Protein AF-A0A8T6BJ36-F1 (afdb_monomer)

Solvent-accessible surface area (backbone atoms only — not comparable to full-atom values): 2776 Å² total; per-residue (Å²): 113,73,67,58,65,69,46,44,63,59,55,49,60,71,49,45,67,70,74,63,62,72,68,78,62,63,45,77,44,79,44,90,96,63,64,72,45,76,44,73,71,128

Radius of gyration: 18.5 Å; Cα contacts (8 Å, |Δi|>4): 22; chains: 1; bounding box: 41×42×21 Å

Organism: Escherichia coli (NCBI:txid562)

Sequence (42 aa):
MRRLLSVAPVLLWLVTPLAFAQLPGITSQPLPGGGQSWSLPV

pLDDT: mean 77.99, std 9.71, range [60.34, 90.75]

Mean predicted aligned error: 10.88 Å

Structure (mmCIF, N/CA/C/O backbone):
data_AF-A0A8T6BJ36-F1
#
_entry.id   AF-A0A8T6BJ36-F1
#
loop_
_atom_site.group_PDB
_atom_site.id
_atom_site.type_symbol
_atom_site.label_atom_id
_atom_site.label_alt_id
_atom_site.label_comp_id
_atom_site.label_asym_id
_atom_site.label_entity_id
_atom_site.label_seq_id
_atom_site.pdbx_PDB_ins_code
_atom_site.Cartn_x
_atom_site.Cartn_y
_atom_site.Cartn_z
_atom_site.occupancy
_atom_site.B_iso_or_equiv
_atom_site.auth_seq_id
_atom_site.auth_comp_id
_atom_site.auth_asym_id
_atom_site.auth_atom_id
_atom_site.pdbx_PDB_model_num
ATOM 1 N N . MET A 1 1 ? -15.320 -18.403 2.897 1.00 60.34 1 MET A N 1
ATOM 2 C CA . MET A 1 1 ? -14.025 -17.680 2.815 1.00 60.34 1 MET A CA 1
ATOM 3 C C . MET A 1 1 ? -13.721 -17.110 1.425 1.00 60.34 1 MET A C 1
ATOM 5 O O . MET A 1 1 ? -13.350 -15.951 1.353 1.00 60.34 1 MET A O 1
ATOM 9 N N . ARG A 1 2 ? -13.957 -17.831 0.314 1.00 66.69 2 ARG A N 1
ATOM 10 C CA . ARG A 1 2 ? -13.706 -17.325 -1.060 1.00 66.69 2 ARG A CA 1
ATOM 11 C C . ARG A 1 2 ? -14.423 -16.008 -1.419 1.00 66.69 2 ARG A C 1
ATOM 13 O O . ARG A 1 2 ? -13.869 -15.197 -2.142 1.00 66.69 2 ARG A O 1
ATOM 20 N N . ARG A 1 3 ? -15.619 -15.766 -0.866 1.00 69.12 3 ARG A N 1
ATOM 21 C CA . ARG A 1 3 ? -16.377 -14.518 -1.084 1.00 69.12 3 ARG A CA 1
ATOM 22 C C . ARG A 1 3 ? -15.719 -13.286 -0.450 1.00 69.12 3 ARG A C 1
ATOM 24 O O . ARG A 1 3 ? -15.787 -12.219 -1.035 1.00 69.12 3 ARG A O 1
ATOM 31 N N . LEU A 1 4 ? -15.047 -13.440 0.696 1.00 69.31 4 LEU A N 1
ATOM 32 C CA . LEU A 1 4 ? -14.329 -12.338 1.353 1.00 69.31 4 LEU A CA 1
ATOM 33 C C . LEU A 1 4 ? -13.126 -11.896 0.514 1.00 69.31 4 LEU A C 1
ATOM 35 O O . LEU A 1 4 ? -12.902 -10.705 0.331 1.00 69.31 4 LEU A O 1
ATOM 39 N N . LEU A 1 5 ? -12.418 -12.863 -0.075 1.00 74.38 5 LEU A N 1
ATOM 40 C CA . LEU A 1 5 ? -11.293 -12.601 -0.974 1.00 74.38 5 LEU A CA 1
ATOM 41 C C . LEU A 1 5 ? -11.731 -11.883 -2.260 1.00 74.38 5 LEU A C 1
ATOM 43 O O . LEU A 1 5 ? -10.995 -11.044 -2.762 1.00 74.38 5 LEU A O 1
ATOM 47 N N . SER A 1 6 ? -12.940 -12.151 -2.766 1.00 82.06 6 SER A N 1
ATOM 48 C CA . SER A 1 6 ? -13.490 -11.427 -3.924 1.00 82.06 6 SER A CA 1
ATOM 49 C C . SER A 1 6 ? -13.890 -9.981 -3.620 1.00 82.06 6 SER A C 1
ATOM 51 O O . SER A 1 6 ? -13.914 -9.167 -4.536 1.00 82.06 6 SER A O 1
ATOM 53 N N . VAL A 1 7 ? -14.198 -9.648 -2.363 1.00 83.25 7 VAL A N 1
ATOM 54 C CA . VAL A 1 7 ? -14.603 -8.289 -1.953 1.00 83.25 7 VAL A CA 1
ATOM 55 C C . VAL A 1 7 ? -13.401 -7.446 -1.502 1.00 83.25 7 VAL A C 1
ATOM 57 O O . VAL A 1 7 ? -13.436 -6.221 -1.590 1.00 83.25 7 VAL A O 1
ATOM 60 N N . ALA A 1 8 ? -12.299 -8.089 -1.107 1.00 85.88 8 ALA A N 1
ATOM 61 C CA . ALA A 1 8 ? -11.044 -7.441 -0.732 1.00 85.88 8 ALA A CA 1
ATOM 62 C C . ALA A 1 8 ? -10.527 -6.375 -1.726 1.00 85.88 8 ALA A C 1
ATOM 64 O O . ALA A 1 8 ? -10.207 -5.287 -1.259 1.00 85.88 8 ALA A O 1
ATOM 65 N N . PRO A 1 9 ? -10.469 -6.590 -3.058 1.00 85.69 9 PRO A N 1
ATOM 66 C CA . PRO A 1 9 ? -9.954 -5.564 -3.970 1.00 85.69 9 PRO A CA 1
ATOM 67 C C . PRO A 1 9 ? -10.839 -4.313 -4.012 1.00 85.69 9 PRO A C 1
ATOM 69 O O . PRO A 1 9 ? -10.323 -3.203 -4.085 1.00 85.69 9 PRO A O 1
ATOM 72 N N . VAL A 1 10 ? -12.161 -4.478 -3.908 1.00 87.88 10 VAL A N 1
ATOM 73 C CA . VAL A 1 10 ? -13.109 -3.355 -3.866 1.00 87.88 10 VAL A CA 1
ATOM 74 C C . VAL A 1 10 ? -12.938 -2.566 -2.571 1.00 87.88 10 VAL A C 1
ATOM 76 O O . VAL A 1 10 ? -12.874 -1.342 -2.598 1.00 87.88 10 VAL A O 1
ATOM 79 N N . LEU A 1 11 ? -12.799 -3.260 -1.439 1.00 85.50 11 LEU A N 1
ATOM 80 C CA . LEU A 1 11 ? -12.537 -2.618 -0.150 1.00 85.50 11 LEU A CA 1
ATOM 81 C C . LEU A 1 11 ? -11.192 -1.886 -0.138 1.00 85.50 11 LEU A C 1
ATOM 83 O O . LEU A 1 11 ? -11.122 -0.754 0.329 1.00 85.50 11 LEU A O 1
ATOM 87 N N . LEU A 1 12 ? -10.140 -2.493 -0.693 1.00 83.88 12 LEU A N 1
ATOM 88 C CA .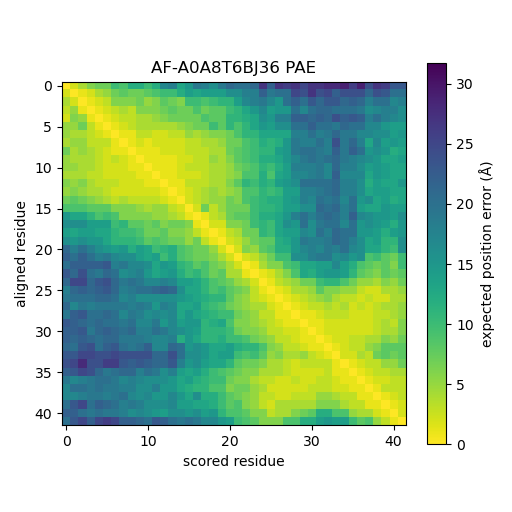 LEU A 1 12 ? -8.836 -1.846 -0.827 1.00 83.88 12 LEU A CA 1
ATOM 89 C C . LEU A 1 12 ? -8.936 -0.590 -1.693 1.00 83.88 12 LEU A C 1
ATOM 91 O O . LEU A 1 12 ? -8.427 0.456 -1.297 1.00 83.88 12 LEU A O 1
ATOM 95 N N . T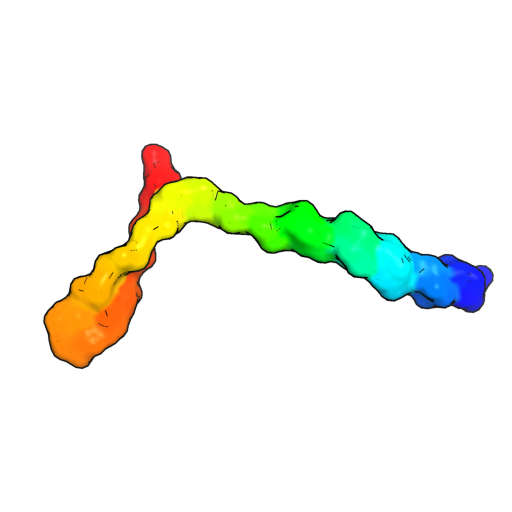RP A 1 13 ? -9.643 -0.656 -2.822 1.00 85.44 13 TRP A N 1
ATOM 96 C CA . TRP A 1 13 ? -9.835 0.495 -3.704 1.00 85.44 13 TRP A CA 1
ATOM 97 C C . TRP A 1 13 ? -10.573 1.651 -3.012 1.00 85.44 13 TRP A C 1
ATOM 99 O O . TRP A 1 13 ? -10.173 2.801 -3.163 1.00 85.44 13 TRP A O 1
ATOM 109 N N . LEU A 1 14 ? -11.578 1.357 -2.181 1.00 82.12 14 LEU A N 1
ATOM 110 C CA . LEU A 1 14 ? -12.316 2.371 -1.416 1.00 82.12 14 LEU A CA 1
ATOM 111 C C . LEU A 1 14 ? -11.491 3.011 -0.284 1.00 82.12 14 LEU A C 1
ATOM 113 O O . LEU A 1 14 ? -11.714 4.174 0.042 1.00 82.12 14 LEU A O 1
ATOM 117 N N . VAL A 1 15 ? -10.540 2.284 0.313 1.00 76.94 15 VAL A N 1
ATOM 118 C CA . VAL A 1 15 ? -9.688 2.784 1.415 1.00 76.94 15 VAL A CA 1
ATOM 119 C C . VAL A 1 15 ? -8.408 3.462 0.905 1.00 76.94 15 VAL A C 1
ATOM 121 O O . VAL A 1 15 ? -7.832 4.302 1.594 1.00 76.94 15 VAL A O 1
ATOM 124 N N . THR A 1 16 ? -7.978 3.163 -0.322 1.00 71.62 16 THR A N 1
ATOM 125 C CA . THR A 1 16 ? -6.754 3.714 -0.933 1.00 71.62 16 THR A CA 1
ATOM 126 C C . THR A 1 16 ? -6.667 5.252 -0.897 1.00 71.62 16 THR A C 1
ATOM 128 O O . THR A 1 16 ? -5.600 5.753 -0.540 1.00 71.62 16 THR A O 1
ATOM 13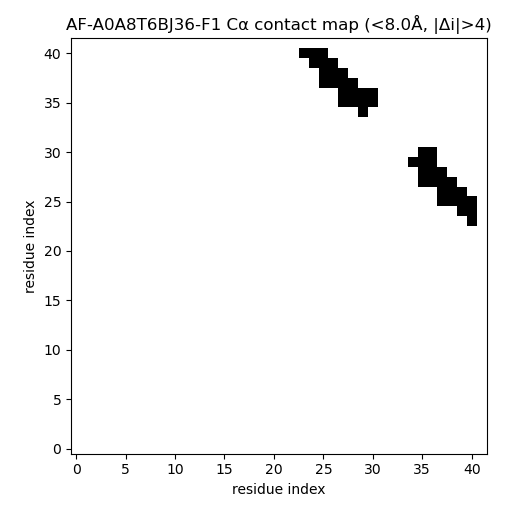1 N N . PRO A 1 17 ? -7.730 6.039 -1.175 1.00 67.44 17 PRO A N 1
ATOM 132 C CA . PRO A 1 17 ? -7.646 7.500 -1.126 1.00 67.44 17 PRO A CA 1
ATOM 133 C C . PRO A 1 17 ? -7.310 8.045 0.269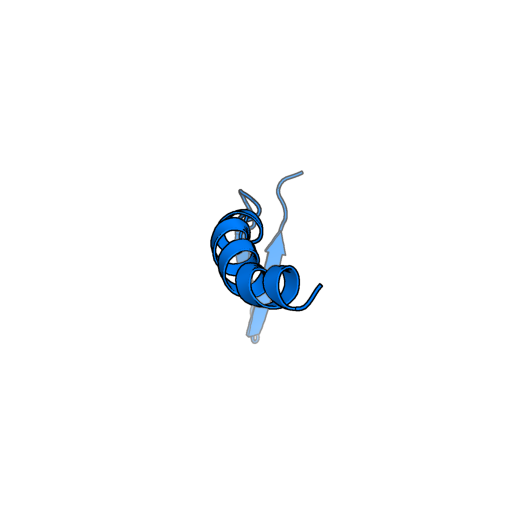 1.00 67.44 17 PRO A C 1
ATOM 135 O O . PRO A 1 17 ? -6.638 9.066 0.366 1.00 67.44 17 PRO A O 1
ATOM 138 N N . LEU A 1 18 ? -7.719 7.357 1.346 1.00 63.31 18 LEU A N 1
ATOM 139 C CA . LEU A 1 18 ? -7.360 7.742 2.718 1.00 63.31 18 LEU A CA 1
ATOM 140 C C . LEU A 1 18 ? -5.875 7.495 3.024 1.00 63.31 18 LEU A C 1
ATOM 142 O O . LEU A 1 18 ? -5.300 8.198 3.848 1.00 63.31 18 LEU A O 1
ATOM 146 N N . ALA A 1 19 ? -5.252 6.509 2.373 1.00 62.81 19 ALA A N 1
ATOM 147 C CA . ALA A 1 19 ? -3.829 6.210 2.544 1.00 62.81 19 ALA A CA 1
ATOM 148 C C . ALA A 1 19 ? -2.924 7.209 1.800 1.00 62.81 19 ALA A C 1
ATOM 150 O O . ALA A 1 19 ? -1.776 7.404 2.192 1.00 62.81 19 ALA A O 1
ATOM 151 N N . PHE A 1 20 ? -3.451 7.897 0.783 1.00 63.44 20 PHE A N 1
ATOM 152 C CA . PHE A 1 20 ? -2.819 9.057 0.150 1.00 63.44 20 PHE A CA 1
ATOM 153 C C . PHE A 1 20 ? -3.134 10.357 0.904 1.00 63.44 20 PHE A C 1
ATOM 155 O O . PHE A 1 20 ? -3.372 11.400 0.296 1.00 63.44 20 PHE A O 1
ATOM 162 N N . ALA A 1 21 ? -3.127 10.313 2.237 1.00 62.53 21 ALA A N 1
ATOM 163 C CA . ALA A 1 21 ? -3.082 11.522 3.041 1.00 62.53 21 ALA A CA 1
ATOM 164 C C . ALA A 1 21 ? -1.793 12.276 2.680 1.00 62.53 21 ALA A C 1
ATOM 166 O O . ALA A 1 21 ? -0.693 11.899 3.085 1.00 62.53 21 ALA A O 1
ATOM 167 N N . GLN A 1 22 ? -1.923 13.318 1.856 1.00 65.38 22 GLN A N 1
ATOM 168 C CA . GLN A 1 22 ? -0.847 14.267 1.615 1.00 65.38 22 GLN A CA 1
ATOM 169 C C . GLN A 1 22 ? -0.474 14.840 2.978 1.00 65.38 22 GLN A C 1
ATOM 171 O O . GLN A 1 22 ? -1.318 15.467 3.614 1.00 65.38 22 GLN 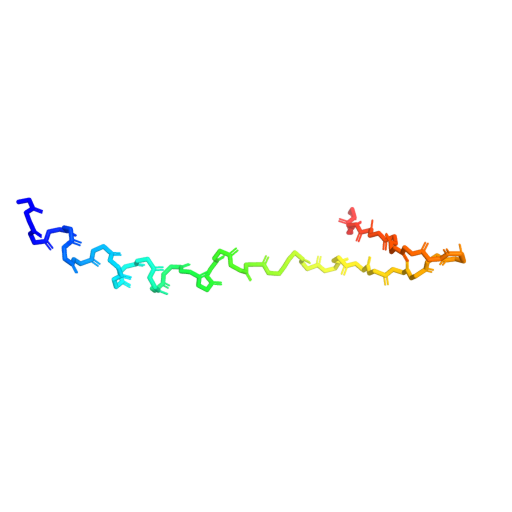A O 1
ATOM 176 N N . LEU A 1 23 ? 0.753 14.581 3.440 1.00 67.00 23 LEU A N 1
ATOM 177 C CA . LEU A 1 23 ? 1.278 15.165 4.672 1.00 67.00 23 LEU A CA 1
ATOM 178 C C . LEU A 1 23 ? 1.216 16.691 4.500 1.00 67.00 23 LEU A C 1
ATOM 180 O O . LEU A 1 23 ? 1.991 17.233 3.700 1.00 67.00 23 LEU A O 1
ATOM 184 N N . PRO A 1 24 ? 0.251 17.380 5.144 1.00 66.94 24 PRO A N 1
ATOM 185 C CA . PRO A 1 24 ? 0.011 18.784 4.869 1.00 66.94 24 PRO A CA 1
ATOM 186 C C . PRO A 1 24 ? 1.273 19.551 5.240 1.00 66.94 24 PRO A C 1
ATOM 188 O O . PRO A 1 24 ? 1.792 19.382 6.338 1.00 66.94 24 PRO A O 1
ATOM 191 N N . GLY A 1 25 ? 1.780 20.363 4.318 1.00 68.38 25 GLY A N 1
ATOM 192 C CA . GLY A 1 25 ? 2.929 21.226 4.576 1.00 68.38 25 GLY A CA 1
ATOM 193 C C . GLY A 1 25 ? 4.307 20.594 4.385 1.00 68.38 25 GLY A C 1
ATOM 194 O O . GLY A 1 25 ? 5.286 21.246 4.736 1.00 68.38 25 GLY A O 1
ATOM 195 N N . ILE A 1 26 ? 4.431 19.399 3.783 1.00 80.56 26 ILE A N 1
ATOM 196 C CA . ILE A 1 26 ? 5.728 19.022 3.196 1.00 80.56 26 ILE A CA 1
ATOM 197 C C . ILE A 1 26 ? 6.067 20.024 2.096 1.00 80.56 26 ILE A C 1
ATOM 199 O O . ILE A 1 26 ? 5.383 20.088 1.072 1.00 80.56 26 ILE A O 1
ATOM 203 N N . THR A 1 27 ? 7.147 20.775 2.288 1.00 80.81 27 THR A N 1
ATOM 204 C CA . THR A 1 27 ? 7.690 21.668 1.262 1.00 80.81 27 THR A CA 1
ATOM 205 C C . THR A 1 27 ? 8.986 21.100 0.709 1.00 80.81 27 THR A C 1
ATOM 207 O O . THR A 1 27 ? 9.839 20.635 1.467 1.00 80.81 27 THR A O 1
ATOM 210 N N . SER A 1 28 ? 9.140 21.153 -0.614 1.00 84.38 28 SER A N 1
ATOM 211 C CA . SER A 1 28 ? 10.374 20.775 -1.304 1.00 84.38 28 SER A CA 1
ATOM 212 C C . SER A 1 28 ? 11.123 22.009 -1.790 1.00 84.38 28 SER A C 1
ATOM 214 O O . SER A 1 28 ? 10.519 22.852 -2.455 1.00 84.38 28 SER A O 1
ATOM 216 N N . GLN A 1 29 ? 12.427 22.083 -1.535 1.00 88.56 29 GLN A N 1
ATOM 217 C CA . GLN 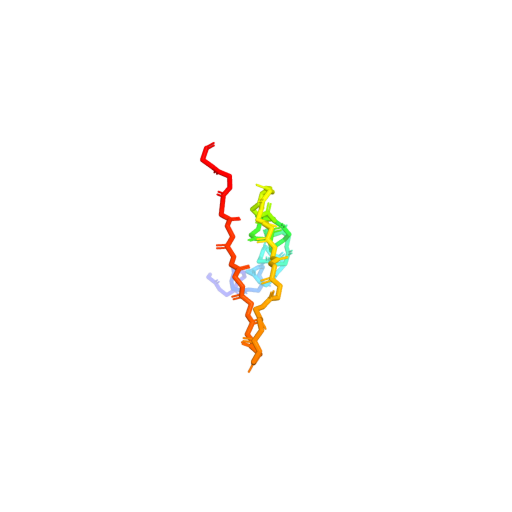A 1 29 ? 13.300 23.131 -2.063 1.00 88.56 29 GLN A CA 1
ATOM 218 C C . GLN A 1 29 ? 14.479 22.510 -2.829 1.00 88.56 29 GLN A C 1
ATOM 220 O O . GLN A 1 29 ? 15.219 21.715 -2.243 1.00 88.56 29 GLN A O 1
ATOM 225 N N . PRO A 1 30 ? 14.716 22.878 -4.102 1.00 89.25 30 PRO A N 1
ATOM 226 C CA . PRO A 1 30 ? 15.872 22.384 -4.847 1.00 89.25 30 PRO A CA 1
ATOM 227 C C . PRO A 1 30 ? 17.194 22.885 -4.253 1.00 89.25 30 PRO A C 1
ATOM 229 O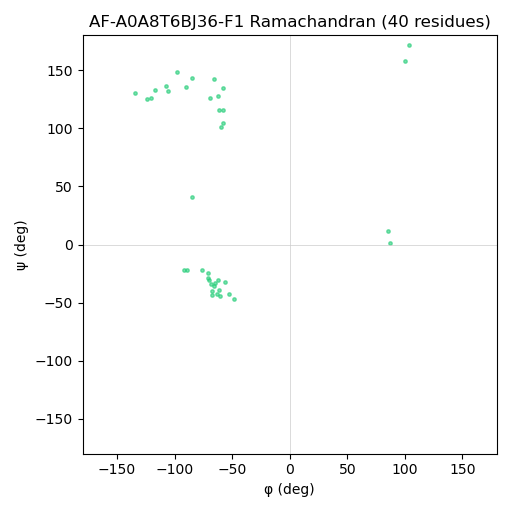 O . PRO A 1 30 ? 17.286 24.045 -3.839 1.00 89.25 30 PRO A O 1
ATOM 232 N N . LEU A 1 31 ? 18.227 22.030 -4.253 1.00 90.31 31 LEU A N 1
ATOM 233 C CA . LEU A 1 31 ? 19.586 22.400 -3.834 1.00 90.31 31 LEU A CA 1
ATOM 234 C C . LEU A 1 31 ? 20.490 22.731 -5.036 1.00 90.31 31 LEU A C 1
ATOM 236 O O . LEU A 1 31 ? 20.362 22.112 -6.100 1.00 90.31 31 LEU A 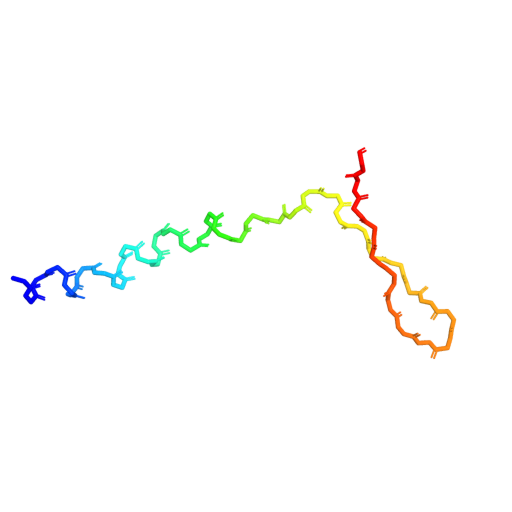O 1
ATOM 240 N N . PRO A 1 32 ? 21.460 23.654 -4.871 1.00 89.06 32 PRO A N 1
ATOM 241 C CA . PRO A 1 32 ? 22.523 23.852 -5.852 1.00 89.06 32 PRO A CA 1
ATOM 242 C C . PRO A 1 32 ? 23.309 22.553 -6.085 1.00 89.06 32 PRO A C 1
ATOM 244 O O . PRO A 1 32 ? 23.685 21.877 -5.133 1.00 89.06 32 PRO A O 1
ATOM 247 N N . GLY A 1 33 ? 23.572 22.209 -7.349 1.00 89.38 33 GLY A N 1
ATOM 248 C CA . GLY A 1 33 ? 24.253 20.958 -7.718 1.00 89.38 33 GLY A CA 1
ATOM 249 C C . GLY A 1 33 ? 23.329 19.745 -7.889 1.00 89.38 33 GLY A C 1
ATOM 250 O O . GLY A 1 33 ? 23.807 18.669 -8.237 1.00 89.38 33 GLY A O 1
ATOM 251 N N . GLY A 1 34 ? 22.016 19.927 -7.720 1.00 88.56 34 GLY A N 1
ATOM 252 C CA . GLY A 1 34 ? 21.013 18.874 -7.871 1.00 88.56 34 GLY A CA 1
ATOM 253 C C . GLY A 1 34 ? 20.562 18.292 -6.530 1.00 88.56 34 GLY A C 1
ATOM 254 O O . GLY A 1 34 ? 21.248 18.391 -5.517 1.00 88.56 34 GLY A O 1
ATOM 255 N N . GLY A 1 35 ? 19.371 17.692 -6.527 1.00 90.75 35 GLY A N 1
ATOM 256 C CA . GLY A 1 35 ? 18.715 17.174 -5.324 1.00 90.75 35 GLY A CA 1
ATOM 257 C C . GLY A 1 35 ? 17.576 18.063 -4.816 1.00 90.75 35 GLY A C 1
ATOM 258 O O . GLY A 1 35 ? 17.339 19.161 -5.321 1.00 90.75 35 GLY A O 1
ATOM 259 N N . GLN A 1 36 ? 16.841 17.550 -3.829 1.00 89.31 36 GLN A N 1
ATOM 260 C CA . GLN A 1 36 ? 15.676 18.199 -3.223 1.00 89.31 36 GLN A CA 1
ATOM 261 C C . GLN A 1 36 ? 15.772 18.099 -1.699 1.00 89.31 36 GLN A C 1
ATOM 263 O O . GLN A 1 36 ? 15.996 17.013 -1.162 1.00 89.31 36 GLN A O 1
ATOM 268 N N . SER A 1 37 ? 15.595 19.227 -1.019 1.00 86.44 37 SER A N 1
ATOM 269 C CA . SER A 1 37 ? 15.431 19.306 0.429 1.00 86.44 37 SER A CA 1
ATOM 270 C C . SER A 1 37 ? 13.950 19.194 0.738 1.00 86.44 37 SER A C 1
ATOM 272 O O . SER A 1 37 ? 13.147 19.847 0.075 1.00 86.44 37 SER A O 1
ATOM 274 N N . TRP A 1 38 ? 13.594 18.400 1.739 1.00 85.56 38 TRP A N 1
ATOM 275 C CA . TRP A 1 38 ? 12.214 18.221 2.175 1.00 85.56 38 TRP A CA 1
ATOM 276 C C . TRP A 1 38 ? 12.112 18.645 3.632 1.00 85.56 38 TRP A C 1
ATOM 278 O O . TRP A 1 38 ? 12.863 18.146 4.470 1.00 85.56 38 TRP A O 1
ATOM 288 N N . SER A 1 39 ? 11.188 19.549 3.940 1.00 82.06 39 SER A N 1
ATOM 289 C CA . SER A 1 39 ? 10.889 19.935 5.319 1.00 82.06 39 SER A CA 1
ATOM 290 C C . SER A 1 39 ? 9.459 19.568 5.669 1.00 82.06 39 SER A C 1
ATOM 292 O O . SER A 1 39 ? 8.533 19.848 4.910 1.00 82.06 39 SER A O 1
ATOM 294 N N . LEU A 1 40 ? 9.301 18.938 6.831 1.00 82.62 40 LEU A N 1
ATOM 295 C CA . LEU A 1 40 ? 8.012 18.754 7.483 1.00 82.62 40 LEU A CA 1
ATOM 296 C C . LEU A 1 40 ? 7.699 20.007 8.311 1.00 82.62 40 LEU A C 1
ATOM 298 O O . LEU A 1 40 ? 8.622 20.568 8.909 1.00 82.62 40 LEU A O 1
ATOM 302 N N . PRO A 1 41 ? 6.431 20.433 8.381 1.00 70.12 41 PRO A N 1
ATOM 303 C CA . PRO A 1 41 ? 6.033 21.416 9.371 1.00 70.12 41 PRO A CA 1
ATOM 304 C C . PRO A 1 41 ? 6.113 20.742 10.748 1.00 70.12 41 PRO A C 1
ATOM 306 O O . PRO A 1 41 ? 5.560 19.657 10.937 1.00 70.12 41 PRO A O 1
ATOM 309 N N . VAL A 1 42 ? 6.847 21.352 11.678 1.00 70.56 42 VAL A N 1
ATOM 310 C CA . VAL A 1 42 ? 6.806 21.008 13.111 1.00 70.56 42 VAL A CA 1
ATOM 311 C C . VAL A 1 42 ? 5.657 21.758 13.764 1.00 70.56 42 VAL A C 1
ATOM 313 O O . VAL A 1 42 ? 5.477 22.946 13.413 1.00 70.56 42 VAL A O 1
#

Foldseek 3Di:
DVVVVVCVVVVCVVCVVVVPPPLPPFDWDFDPPGDIDTDHDD

Nearest PDB structures (foldseek):
  5ju7-assembly1_A  TM=4.302E-01  e=8.011E+00  Escherichia coli K-12

Secondary structure (DSSP, 8-state):
-HHHHHHHHHHHHHHHHHH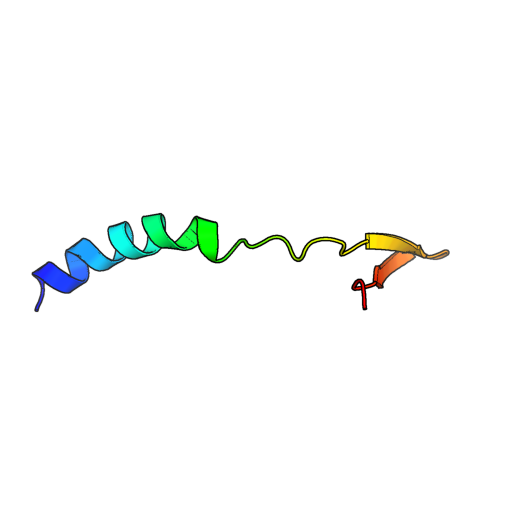T---TT-EEEEPTTS-EEEE---